Protein AF-A0A4R5EZB3-F1 (afdb_monomer_lite)

pLDDT: mean 75.97, std 14.72, range [35.22, 93.38]

Structure (mmCIF, N/CA/C/O backbone):
data_AF-A0A4R5EZB3-F1
#
_entry.id   AF-A0A4R5EZB3-F1
#
loop_
_atom_site.group_PDB
_atom_site.id
_atom_site.type_symbol
_atom_site.label_atom_id
_atom_site.label_alt_id
_atom_site.label_comp_id
_atom_site.label_asym_id
_atom_site.label_entity_id
_atom_site.label_seq_id
_atom_site.pdbx_PDB_ins_code
_atom_site.Cartn_x
_atom_site.Cartn_y
_atom_site.Cartn_z
_atom_site.occupancy
_atom_site.B_iso_or_equiv
_atom_site.auth_seq_id
_atom_site.auth_comp_id
_atom_site.auth_asym_id
_atom_site.auth_atom_id
_atom_site.pdbx_PDB_model_num
ATOM 1 N N . MET A 1 1 ? 35.117 -1.426 -7.626 1.00 35.22 1 MET A N 1
ATOM 2 C CA . MET A 1 1 ? 34.119 -0.342 -7.739 1.00 35.22 1 MET A CA 1
ATOM 3 C C . MET A 1 1 ? 32.780 -1.012 -7.985 1.00 35.22 1 MET A C 1
ATOM 5 O O . MET A 1 1 ? 32.617 -1.609 -9.038 1.00 35.22 1 MET A O 1
ATOM 9 N N . ILE A 1 2 ? 31.901 -1.056 -6.980 1.00 41.72 2 ILE A N 1
ATOM 10 C CA . ILE A 1 2 ? 30.607 -1.744 -7.095 1.00 41.72 2 ILE A CA 1
ATOM 11 C C . ILE A 1 2 ? 29.687 -0.795 -7.862 1.00 41.72 2 ILE A C 1
ATOM 13 O O . ILE A 1 2 ? 29.179 0.179 -7.307 1.00 41.72 2 ILE A O 1
ATOM 17 N N . LEU A 1 3 ? 29.581 -1.013 -9.171 1.00 42.59 3 LEU A N 1
ATOM 18 C CA . LEU A 1 3 ? 28.597 -0.352 -10.018 1.00 42.59 3 LEU A CA 1
ATOM 19 C C . LEU A 1 3 ? 27.236 -0.916 -9.623 1.00 42.59 3 LEU A C 1
ATOM 21 O O . LEU A 1 3 ? 26.833 -1.942 -10.151 1.00 42.59 3 LEU A O 1
ATOM 25 N N . ILE A 1 4 ? 26.564 -0.269 -8.669 1.00 48.59 4 ILE A N 1
ATOM 26 C CA . ILE A 1 4 ? 25.145 -0.528 -8.431 1.00 48.59 4 ILE A CA 1
ATOM 27 C C . ILE A 1 4 ? 24.444 -0.108 -9.716 1.00 48.59 4 ILE A C 1
ATOM 29 O O . ILE A 1 4 ? 24.361 1.087 -10.027 1.00 48.59 4 ILE A O 1
ATOM 33 N N . THR A 1 5 ? 24.036 -1.095 -10.498 1.00 49.84 5 THR A N 1
ATOM 34 C CA . THR A 1 5 ? 23.406 -0.861 -11.790 1.00 49.84 5 THR A CA 1
ATOM 35 C C . THR A 1 5 ? 22.059 -0.156 -11.577 1.00 49.84 5 THR A C 1
ATOM 37 O O . THR A 1 5 ? 21.423 -0.317 -10.529 1.00 49.84 5 THR A O 1
ATOM 40 N N . PRO A 1 6 ? 21.597 0.673 -12.530 1.00 59.44 6 PRO A N 1
ATOM 41 C CA . PRO A 1 6 ? 20.295 1.335 -12.428 1.00 59.44 6 PRO A CA 1
ATOM 42 C C . PRO A 1 6 ? 19.144 0.346 -12.180 1.00 59.44 6 PRO A C 1
ATOM 44 O O . PRO A 1 6 ? 18.171 0.693 -11.518 1.00 59.44 6 PRO A O 1
ATOM 47 N N . GLU A 1 7 ? 19.282 -0.884 -12.679 1.00 57.84 7 GLU A N 1
ATOM 48 C CA . GLU A 1 7 ? 18.326 -1.984 -12.543 1.00 57.84 7 GLU A CA 1
ATOM 49 C C . GLU A 1 7 ? 18.215 -2.487 -11.097 1.00 57.84 7 GLU A C 1
ATOM 51 O O . GLU A 1 7 ? 17.103 -2.617 -10.583 1.00 57.84 7 GLU A O 1
ATOM 56 N N . GLU A 1 8 ? 19.339 -2.663 -10.395 1.00 58.97 8 GLU A N 1
ATOM 57 C CA . GLU A 1 8 ? 19.362 -3.064 -8.979 1.00 58.97 8 GLU A CA 1
ATOM 58 C C . GLU A 1 8 ? 18.703 -2.004 -8.082 1.00 58.97 8 GLU A C 1
ATOM 60 O O . GLU A 1 8 ? 17.856 -2.328 -7.249 1.00 58.97 8 GLU A O 1
ATOM 65 N N . ARG A 1 9 ? 18.982 -0.713 -8.325 1.00 59.50 9 ARG A N 1
ATOM 66 C CA . ARG A 1 9 ? 18.334 0.395 -7.590 1.00 59.50 9 ARG A CA 1
ATOM 67 C C . ARG A 1 9 ? 16.821 0.433 -7.796 1.00 59.50 9 ARG A C 1
ATOM 69 O O . ARG A 1 9 ? 16.082 0.810 -6.887 1.00 59.50 9 ARG A O 1
ATOM 76 N N . ASN A 1 10 ? 16.360 0.081 -8.995 1.00 64.44 10 ASN A N 1
ATOM 77 C CA . ASN A 1 10 ? 14.940 0.070 -9.332 1.00 64.44 10 ASN A CA 1
ATOM 78 C C . ASN A 1 10 ? 14.222 -1.125 -8.683 1.00 64.44 10 ASN A C 1
ATOM 80 O O . ASN A 1 10 ? 13.089 -0.987 -8.221 1.00 64.44 10 ASN A O 1
ATOM 84 N N . SER A 1 11 ? 14.903 -2.272 -8.593 1.00 67.56 11 SER A N 1
ATOM 85 C CA . SER A 1 11 ? 14.411 -3.475 -7.915 1.00 67.56 11 SER A CA 1
ATOM 86 C C . SER A 1 11 ? 14.246 -3.260 -6.407 1.00 67.56 11 SER A C 1
ATOM 88 O O . SER A 1 11 ? 13.176 -3.534 -5.858 1.00 67.56 11 SER A O 1
ATOM 90 N N . ASP A 1 12 ? 15.251 -2.687 -5.740 1.00 72.75 12 ASP A N 1
ATOM 91 C CA . ASP A 1 12 ? 15.192 -2.406 -4.299 1.00 72.75 12 ASP A CA 1
ATOM 92 C C . ASP A 1 12 ? 14.079 -1.405 -3.962 1.00 72.75 12 ASP A C 1
ATOM 94 O O . ASP A 1 12 ? 13.301 -1.599 -3.024 1.00 72.75 12 ASP A O 1
ATOM 98 N N . ALA A 1 13 ? 13.940 -0.354 -4.774 1.00 73.81 13 ALA A N 1
ATOM 99 C CA . ALA A 1 13 ? 12.863 0.617 -4.624 1.00 73.81 13 ALA A CA 1
ATOM 100 C C . ALA A 1 13 ? 11.475 -0.022 -4.817 1.00 73.81 13 ALA A C 1
ATOM 102 O O . ALA A 1 13 ? 10.539 0.303 -4.084 1.00 73.81 13 ALA A O 1
ATOM 103 N N . ALA A 1 14 ? 11.328 -0.949 -5.770 1.00 77.19 14 ALA A N 1
ATOM 104 C CA . ALA A 1 14 ? 10.081 -1.679 -5.986 1.00 77.19 14 ALA A CA 1
ATOM 105 C C . ALA A 1 14 ? 9.734 -2.595 -4.800 1.00 77.19 14 ALA A C 1
ATOM 107 O O . ALA A 1 14 ? 8.579 -2.620 -4.364 1.00 77.19 14 ALA A O 1
ATOM 108 N N . ALA A 1 15 ? 10.727 -3.285 -4.234 1.00 79.38 15 ALA A N 1
ATOM 109 C CA . ALA A 1 15 ? 10.553 -4.134 -3.059 1.00 79.38 15 ALA A CA 1
ATOM 110 C C . ALA A 1 15 ? 10.119 -3.324 -1.823 1.00 79.38 15 ALA A C 1
ATOM 112 O O . ALA A 1 15 ? 9.158 -3.694 -1.143 1.00 79.38 15 ALA A O 1
ATOM 113 N N . LEU A 1 16 ? 10.760 -2.177 -1.571 1.00 80.25 16 LEU A N 1
ATOM 114 C CA . LEU A 1 16 ? 10.390 -1.266 -0.481 1.00 80.25 16 LEU A CA 1
ATOM 115 C C . LEU A 1 16 ? 8.958 -0.740 -0.636 1.00 80.25 16 LEU A C 1
ATOM 117 O O . LEU A 1 16 ? 8.184 -0.733 0.322 1.00 80.25 16 LEU A O 1
ATOM 121 N N . LEU A 1 17 ? 8.576 -0.351 -1.854 1.00 81.50 17 LEU A N 1
ATOM 122 C CA . LEU A 1 17 ? 7.224 0.106 -2.173 1.00 81.50 17 LEU A CA 1
ATOM 123 C C . LEU A 1 17 ? 6.169 -0.989 -1.953 1.00 81.50 17 LEU A C 1
ATOM 125 O O . LEU A 1 17 ? 5.088 -0.714 -1.429 1.00 81.50 17 LEU A O 1
ATOM 129 N N . GLN A 1 18 ? 6.476 -2.233 -2.318 1.00 83.62 18 GLN A N 1
ATOM 130 C CA . GLN A 1 18 ? 5.584 -3.366 -2.082 1.00 83.62 18 GLN A CA 1
ATOM 131 C C . GLN A 1 18 ? 5.448 -3.686 -0.589 1.00 83.62 18 GLN A C 1
ATOM 133 O O . GLN A 1 18 ? 4.340 -3.958 -0.122 1.00 83.62 18 GLN A O 1
ATOM 138 N N . SER A 1 19 ? 6.549 -3.608 0.163 1.00 85.50 19 SER A N 1
ATOM 139 C CA . SER A 1 19 ? 6.529 -3.750 1.620 1.00 85.50 19 SER A CA 1
ATOM 140 C C . SER A 1 19 ? 5.651 -2.679 2.265 1.00 85.50 19 SER A C 1
ATOM 142 O O . SER A 1 19 ? 4.805 -3.003 3.093 1.00 85.50 19 SER A O 1
ATOM 144 N N . LEU A 1 20 ? 5.786 -1.420 1.836 1.00 84.50 20 LEU A N 1
ATOM 145 C CA . LEU A 1 20 ? 4.968 -0.316 2.337 1.00 84.50 20 LEU A CA 1
ATOM 146 C C . LEU A 1 20 ? 3.476 -0.543 2.065 1.00 84.50 20 LEU A C 1
ATOM 148 O O . LEU A 1 20 ? 2.658 -0.366 2.966 1.00 84.50 20 LEU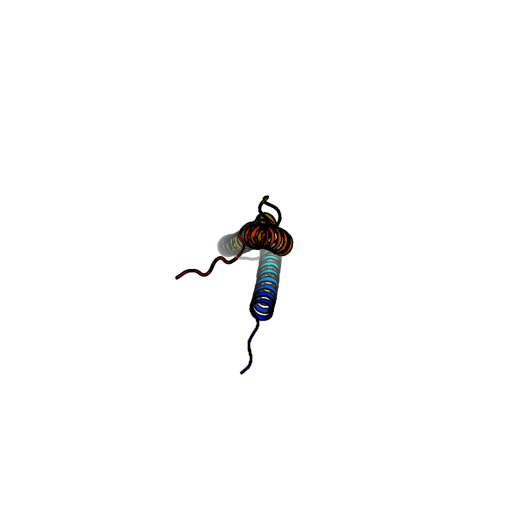 A O 1
ATOM 152 N N . LYS A 1 21 ? 3.114 -0.979 0.849 1.00 88.00 21 LYS A N 1
ATOM 153 C CA . LYS A 1 21 ? 1.724 -1.319 0.511 1.00 88.00 21 LYS A CA 1
ATOM 154 C C . LYS A 1 21 ? 1.159 -2.368 1.471 1.00 88.00 21 LYS A C 1
ATOM 156 O O . LYS A 1 21 ? 0.037 -2.208 1.944 1.00 88.00 21 LYS A O 1
ATOM 161 N N . ARG A 1 22 ? 1.932 -3.417 1.769 1.00 89.50 22 ARG A N 1
ATOM 162 C CA . ARG A 1 22 ? 1.512 -4.472 2.699 1.00 89.50 22 ARG A CA 1
ATOM 163 C C . ARG A 1 22 ? 1.268 -3.909 4.101 1.00 89.50 22 ARG A C 1
ATOM 165 O O . ARG A 1 22 ? 0.201 -4.143 4.655 1.00 89.50 22 ARG A O 1
ATOM 172 N N . SER A 1 23 ? 2.190 -3.102 4.624 1.00 87.19 23 SER A N 1
ATOM 173 C CA . SER A 1 23 ? 2.033 -2.485 5.948 1.00 87.19 23 SER A CA 1
ATOM 174 C C . SER A 1 23 ? 0.804 -1.574 6.037 1.00 87.19 23 SER A C 1
ATOM 176 O O . SER A 1 23 ? 0.107 -1.579 7.047 1.00 87.19 23 SER A O 1
ATOM 178 N N . VAL A 1 24 ? 0.490 -0.813 4.982 1.00 89.75 24 VAL A N 1
ATOM 179 C CA . VAL A 1 24 ? -0.719 0.032 4.946 1.00 89.75 24 VAL A CA 1
ATOM 180 C C . VAL A 1 24 ? -1.996 -0.814 4.958 1.00 89.75 24 VAL A C 1
ATOM 182 O O . VAL A 1 24 ? -2.939 -0.477 5.675 1.00 89.75 24 VAL A O 1
ATOM 185 N N . GLN A 1 25 ? -2.014 -1.928 4.221 1.00 90.44 25 GLN A N 1
ATOM 186 C CA . GLN A 1 25 ? -3.146 -2.859 4.201 1.00 90.44 25 GLN A CA 1
ATOM 187 C C . GLN A 1 25 ? -3.357 -3.538 5.559 1.00 90.44 25 GLN A C 1
ATOM 189 O O . GLN A 1 25 ? -4.491 -3.635 6.023 1.00 90.44 25 GLN A O 1
ATOM 194 N N . GLU A 1 26 ? -2.276 -3.972 6.208 1.00 91.00 26 GLU A N 1
ATOM 195 C CA . GLU A 1 26 ? -2.311 -4.550 7.556 1.00 91.00 26 GLU A CA 1
ATOM 196 C C . GLU A 1 26 ? -2.853 -3.540 8.575 1.00 91.00 26 GLU A C 1
ATOM 198 O O . GLU A 1 26 ? -3.769 -3.856 9.332 1.00 91.00 26 GLU A O 1
ATOM 203 N N . LEU A 1 27 ? -2.369 -2.291 8.547 1.00 88.12 27 LEU A N 1
ATOM 204 C CA . LEU A 1 27 ? -2.872 -1.224 9.419 1.00 88.12 27 LEU A CA 1
ATOM 205 C C . LEU A 1 27 ? -4.367 -0.958 9.212 1.00 88.12 27 LEU A C 1
ATOM 207 O O . LEU A 1 27 ? -5.090 -0.750 10.188 1.00 88.12 27 LEU A O 1
ATOM 211 N N . ARG A 1 28 ? -4.845 -0.994 7.963 1.00 92.81 28 ARG A N 1
ATOM 212 C CA . ARG A 1 28 ? -6.274 -0.851 7.661 1.00 92.81 28 ARG A CA 1
ATOM 213 C C . ARG A 1 28 ? -7.090 -1.993 8.269 1.00 92.81 28 ARG A C 1
ATOM 215 O O . ARG A 1 28 ? -8.104 -1.720 8.900 1.00 92.81 28 ARG A O 1
ATOM 222 N N . GLN A 1 29 ? -6.640 -3.239 8.124 1.00 92.75 29 GLN A N 1
ATOM 223 C CA . GLN A 1 29 ? -7.324 -4.409 8.690 1.00 92.75 29 GLN A CA 1
ATOM 224 C C . GLN A 1 29 ? -7.374 -4.361 10.220 1.00 92.75 29 GLN A C 1
ATOM 226 O O . GLN A 1 29 ? -8.419 -4.631 10.806 1.00 92.75 29 GLN A O 1
ATOM 231 N N . ILE A 1 30 ? -6.276 -3.962 10.868 1.00 89.31 30 ILE A N 1
ATOM 232 C CA . ILE A 1 30 ? -6.230 -3.781 12.325 1.00 89.31 30 ILE A CA 1
ATOM 233 C C . ILE A 1 30 ? -7.223 -2.696 12.756 1.00 89.31 30 ILE A C 1
ATOM 235 O O . ILE A 1 30 ? -7.990 -2.899 13.692 1.00 89.31 30 ILE A O 1
ATOM 239 N N . ALA A 1 31 ? -7.254 -1.556 12.060 1.00 86.56 31 ALA A N 1
ATOM 240 C CA . ALA A 1 31 ? -8.196 -0.481 12.365 1.00 86.56 31 ALA A CA 1
ATOM 241 C C . ALA A 1 31 ? -9.663 -0.901 12.149 1.00 86.56 31 ALA A C 1
ATOM 243 O O . ALA A 1 31 ? -10.537 -0.486 12.907 1.00 86.56 31 ALA A O 1
ATOM 244 N N . GLU A 1 32 ? -9.939 -1.729 11.140 1.00 90.12 32 GLU A N 1
ATOM 245 C CA . GLU A 1 32 ? -11.265 -2.303 10.888 1.00 90.12 32 GLU A CA 1
ATOM 246 C C . GLU A 1 32 ? -11.685 -3.279 11.992 1.00 90.12 32 GLU A C 1
ATOM 248 O O . GLU A 1 32 ? -12.815 -3.187 12.470 1.00 90.12 32 GLU A O 1
ATOM 253 N N . ALA A 1 33 ? -10.780 -4.151 12.440 1.00 89.38 33 ALA A N 1
ATOM 254 C CA . ALA A 1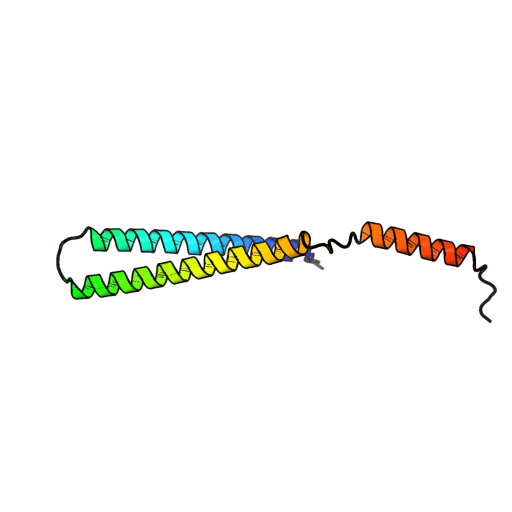 33 ? -11.031 -5.072 13.547 1.00 89.38 33 ALA A CA 1
ATOM 255 C C . ALA A 1 33 ? -11.314 -4.318 14.855 1.00 89.38 33 ALA A C 1
ATOM 257 O O . ALA A 1 33 ? -12.341 -4.550 15.484 1.00 89.38 33 ALA A O 1
ATOM 258 N N . LEU A 1 34 ? -10.479 -3.330 15.201 1.00 86.94 34 LEU A N 1
ATOM 259 C CA . LEU A 1 34 ? -10.688 -2.484 16.382 1.00 86.94 34 LEU A CA 1
ATOM 260 C C . LEU A 1 34 ? -12.021 -1.733 16.320 1.00 86.94 34 LEU A C 1
ATOM 262 O O . LEU A 1 34 ? -12.725 -1.617 17.319 1.00 86.94 34 LEU A O 1
ATOM 266 N N . LYS A 1 35 ? -12.400 -1.232 15.138 1.00 86.19 35 LYS A N 1
ATOM 267 C CA . LYS A 1 35 ? -13.701 -0.587 14.948 1.00 86.19 35 LYS A CA 1
ATOM 268 C C . LYS A 1 35 ? -14.852 -1.564 15.229 1.00 86.19 35 LYS A C 1
ATOM 270 O O . LYS A 1 35 ? -15.798 -1.184 15.911 1.00 86.19 35 LYS A O 1
ATOM 275 N N . GLN A 1 36 ? -14.769 -2.797 14.727 1.00 86.50 36 GLN A N 1
ATOM 276 C CA . GLN A 1 36 ? -15.781 -3.833 14.969 1.00 86.50 36 GLN A CA 1
ATOM 277 C C . GLN A 1 36 ? -15.858 -4.222 16.450 1.00 86.50 36 GLN A C 1
ATOM 279 O O . GLN A 1 36 ? -16.954 -4.340 16.993 1.00 86.50 36 GLN A O 1
ATOM 284 N N . GLU A 1 37 ? -14.715 -4.363 17.124 1.00 86.38 37 GLU A N 1
ATOM 285 C CA . GLU A 1 37 ? -14.654 -4.624 18.566 1.00 86.38 37 GLU A CA 1
ATOM 286 C C . GLU A 1 37 ? -15.395 -3.530 19.351 1.00 86.38 37 GLU A C 1
ATOM 288 O O . GLU A 1 37 ? -16.312 -3.842 20.108 1.00 86.38 37 GLU A O 1
ATOM 293 N N . ILE A 1 38 ? -15.116 -2.250 19.071 1.00 83.06 38 ILE A N 1
ATOM 294 C CA . ILE A 1 38 ? -15.790 -1.102 19.711 1.00 83.06 38 ILE A CA 1
ATOM 295 C C . ILE A 1 38 ? -17.308 -1.098 19.450 1.00 83.06 38 IL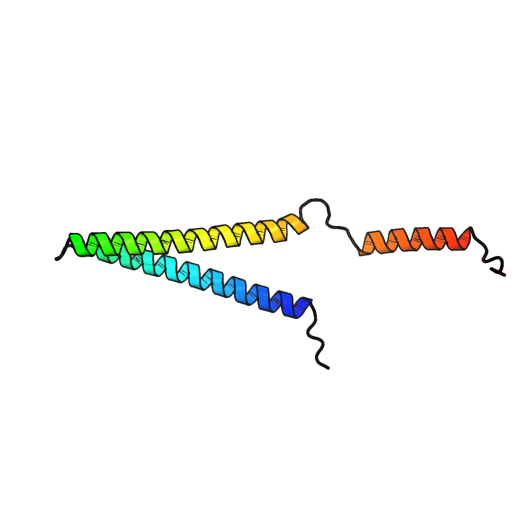E A C 1
ATOM 297 O O . ILE A 1 38 ? -18.087 -0.720 20.327 1.00 83.06 38 ILE A O 1
ATOM 301 N N . GLU A 1 39 ? -17.741 -1.489 18.248 1.00 81.56 39 GLU A N 1
ATOM 302 C CA . GLU A 1 39 ? -19.163 -1.575 17.886 1.00 81.56 39 GLU A CA 1
ATOM 303 C C . GLU A 1 39 ? -19.879 -2.740 18.597 1.00 81.56 39 GLU A C 1
ATOM 305 O O . GLU A 1 39 ? -21.053 -2.613 18.949 1.00 81.56 39 GLU A O 1
ATOM 310 N N . THR A 1 40 ? -19.187 -3.861 18.827 1.00 83.56 40 THR A N 1
ATOM 311 C CA . THR A 1 40 ? -19.748 -5.064 19.475 1.00 83.56 40 THR A CA 1
ATOM 312 C C . THR A 1 40 ? -19.716 -5.022 21.003 1.00 83.56 40 THR A C 1
ATOM 314 O O . THR A 1 40 ? -20.601 -5.589 21.651 1.00 83.56 40 THR A O 1
ATOM 317 N N . GLU A 1 41 ? -18.742 -4.336 21.604 1.00 76.19 41 GLU A N 1
ATOM 318 C CA . GLU A 1 41 ? -18.595 -4.237 23.054 1.00 76.19 41 GLU A CA 1
ATOM 319 C C . GLU A 1 41 ? -19.598 -3.208 23.624 1.00 76.19 41 GLU A C 1
ATOM 321 O O . GLU A 1 41 ? -19.375 -1.998 23.726 1.00 76.19 41 GLU A O 1
ATOM 326 N N . GLY A 1 42 ? -20.792 -3.703 23.959 1.00 60.75 42 GLY A N 1
ATOM 327 C CA . GLY A 1 42 ? -21.941 -2.940 24.460 1.00 60.75 42 GLY A CA 1
ATOM 328 C C . GLY A 1 42 ? -21.829 -2.409 25.899 1.00 60.75 42 GLY A C 1
ATOM 329 O O . GLY A 1 42 ? -22.852 -2.316 26.574 1.00 60.75 42 GLY A O 1
ATOM 330 N N . GLY A 1 43 ? -20.635 -2.066 26.396 1.00 56.00 43 GLY A N 1
ATOM 331 C CA . GLY A 1 43 ? -20.409 -1.707 27.802 1.00 56.00 43 GLY A CA 1
ATOM 332 C C . GLY A 1 43 ? -19.575 -0.438 28.010 1.00 56.00 43 GLY A C 1
ATOM 333 O O . GLY A 1 43 ? -18.397 -0.419 27.695 1.00 56.00 43 GLY A O 1
ATOM 334 N N . ALA A 1 44 ? -20.199 0.577 28.622 1.00 54.69 44 ALA A N 1
ATOM 335 C CA . ALA A 1 44 ? -19.638 1.826 29.169 1.00 54.69 44 ALA A CA 1
ATOM 336 C C . ALA A 1 44 ? -18.990 2.847 28.193 1.00 54.69 44 ALA A C 1
ATOM 338 O O . ALA A 1 44 ? -18.001 2.595 27.521 1.00 54.69 44 ALA A O 1
ATOM 339 N N . GLY A 1 45 ? -19.518 4.083 28.202 1.00 64.69 45 GLY A N 1
ATOM 340 C CA . GLY A 1 45 ? -18.851 5.269 27.637 1.00 64.69 45 GLY A CA 1
ATOM 341 C C . GLY A 1 45 ? -19.142 5.571 26.162 1.00 64.69 45 GLY A C 1
ATOM 342 O O . GLY A 1 45 ? -18.227 5.663 25.351 1.00 64.69 45 GLY A O 1
ATOM 343 N N . GLU A 1 46 ? -20.409 5.784 25.797 1.00 70.00 46 GLU A N 1
ATOM 344 C CA . GLU A 1 46 ? -20.855 6.118 24.427 1.00 70.00 46 GLU A CA 1
ATOM 345 C C . GLU A 1 46 ? -20.078 7.278 23.770 1.00 70.00 46 GLU A C 1
ATOM 347 O O . GLU A 1 46 ? -19.677 7.179 22.612 1.00 70.00 46 GLU A O 1
ATOM 352 N N . ALA A 1 47 ? -19.752 8.331 24.527 1.00 71.75 47 ALA A N 1
ATOM 353 C CA . ALA A 1 47 ? -18.979 9.467 24.020 1.00 71.75 47 ALA A CA 1
ATOM 354 C C . ALA A 1 47 ? -17.494 9.150 23.741 1.00 71.75 47 ALA A C 1
ATOM 356 O O . ALA A 1 47 ? -16.889 9.776 22.871 1.00 71.75 47 ALA A O 1
ATOM 357 N N . VAL A 1 48 ? -16.892 8.209 24.478 1.00 72.44 48 VAL A N 1
ATOM 358 C CA . VAL A 1 48 ? -15.503 7.768 24.250 1.00 72.44 48 VAL A CA 1
ATOM 359 C C . VAL A 1 48 ? -15.460 6.862 23.021 1.00 72.44 48 VAL A C 1
ATOM 361 O O . VAL A 1 48 ? -14.698 7.133 22.097 1.00 72.44 48 VAL A O 1
ATOM 364 N N . ARG A 1 49 ? -16.390 5.902 22.933 1.00 72.81 49 ARG A N 1
ATOM 365 C CA . ARG A 1 49 ? -16.542 5.015 21.770 1.00 72.81 49 ARG A CA 1
ATOM 366 C C . ARG A 1 49 ? -16.775 5.786 20.476 1.00 72.81 49 ARG A C 1
ATOM 368 O O . ARG A 1 49 ? -16.124 5.491 19.484 1.00 72.81 49 ARG A O 1
ATOM 375 N N . SER A 1 50 ? -17.625 6.817 20.492 1.00 77.56 50 SER A N 1
ATOM 376 C CA . SER A 1 50 ? -17.857 7.671 19.317 1.00 77.56 50 SER A CA 1
ATOM 377 C C . SER A 1 50 ? -16.566 8.321 18.808 1.00 77.56 50 SER A C 1
ATOM 379 O O . SER A 1 50 ? -16.326 8.350 17.603 1.00 77.56 50 SER A O 1
ATOM 381 N N . LYS A 1 51 ? -15.708 8.815 19.711 1.00 82.94 51 LYS A N 1
ATOM 382 C CA . LYS A 1 51 ? -14.425 9.434 19.340 1.00 82.94 51 LYS A CA 1
ATOM 383 C C . LYS A 1 51 ? -13.430 8.411 18.799 1.00 82.94 51 LYS A C 1
ATOM 385 O O . LYS A 1 51 ? -12.703 8.712 17.853 1.00 82.94 51 LYS A O 1
ATOM 390 N N . ASP A 1 52 ? -13.391 7.216 19.376 1.00 80.81 52 ASP A N 1
ATOM 391 C CA . ASP A 1 52 ? -12.486 6.158 18.925 1.00 80.81 52 ASP A CA 1
ATOM 392 C C . ASP A 1 52 ? -12.929 5.566 17.577 1.00 80.81 52 ASP A C 1
ATOM 394 O O . ASP A 1 52 ? -12.094 5.350 16.699 1.00 80.81 52 ASP A O 1
ATOM 398 N N . LEU A 1 53 ? -14.240 5.450 17.341 1.00 82.56 53 LEU A N 1
ATOM 399 C CA . LEU A 1 53 ? -14.829 5.124 16.037 1.00 82.56 53 LEU A CA 1
ATOM 400 C C . LEU A 1 53 ? -14.489 6.161 14.961 1.00 82.56 53 LEU A C 1
ATOM 402 O O . LEU A 1 53 ? -14.101 5.801 13.846 1.00 82.56 53 LEU A O 1
ATOM 406 N N . GLU A 1 54 ? -14.601 7.452 15.281 1.00 85.00 54 GLU A N 1
ATOM 407 C CA . GLU A 1 54 ? -14.224 8.532 14.364 1.00 85.00 54 GLU A CA 1
ATOM 408 C C . GLU A 1 54 ? -12.735 8.477 13.999 1.00 85.00 54 GLU A C 1
ATOM 410 O O . GLU A 1 54 ? -12.384 8.589 12.817 1.00 85.00 54 GLU A O 1
ATOM 415 N N . ARG A 1 55 ? -11.865 8.250 14.993 1.00 85.75 55 ARG A N 1
ATOM 416 C CA . ARG A 1 55 ? -10.417 8.089 14.798 1.00 85.75 55 ARG A CA 1
ATOM 417 C C . ARG A 1 55 ? -10.096 6.875 13.935 1.00 85.75 55 ARG A C 1
ATOM 419 O O . ARG A 1 55 ? -9.358 7.016 12.961 1.00 85.75 55 ARG A O 1
ATOM 426 N N . ALA A 1 56 ? -10.683 5.715 14.232 1.00 81.00 56 ALA A N 1
ATOM 427 C CA . ALA A 1 56 ? -10.509 4.505 13.432 1.00 81.00 56 ALA A CA 1
ATOM 428 C C . ALA A 1 56 ? -10.946 4.742 11.978 1.00 81.00 56 ALA A C 1
ATOM 430 O O . ALA A 1 56 ? -10.203 4.449 11.040 1.00 81.00 56 ALA A O 1
ATOM 431 N N . GLY A 1 57 ? -12.097 5.391 11.775 1.00 84.25 57 GLY A N 1
ATOM 432 C CA . GLY A 1 57 ? -12.563 5.790 10.449 1.00 84.25 57 GLY A CA 1
ATOM 433 C C . GLY A 1 57 ? -11.600 6.738 9.722 1.00 84.25 57 GLY A C 1
ATOM 434 O O . GLY A 1 57 ? -11.422 6.622 8.510 1.00 84.25 57 GLY A O 1
ATOM 435 N N . GLN A 1 58 ? -10.956 7.668 10.430 1.00 90.69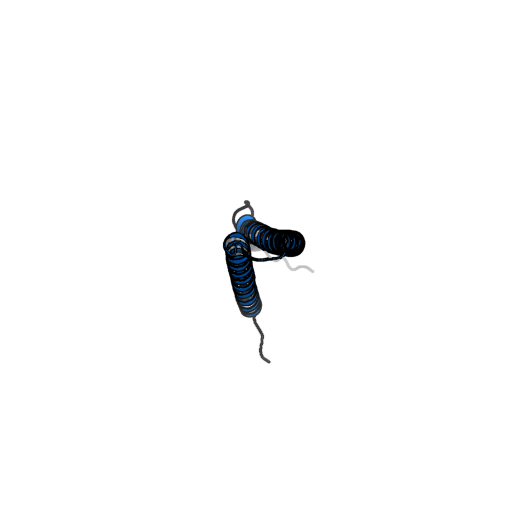 58 GLN A N 1
ATOM 436 C CA . GLN A 1 58 ? -9.968 8.575 9.841 1.00 90.69 58 GLN A CA 1
ATOM 437 C C . GLN A 1 58 ? -8.692 7.844 9.408 1.00 90.69 58 GLN A C 1
ATOM 439 O O . GLN A 1 58 ? -8.168 8.137 8.328 1.00 90.69 58 GLN A O 1
ATOM 444 N N . VAL A 1 59 ? -8.221 6.881 10.203 1.00 88.31 59 VAL A N 1
ATOM 445 C CA . VAL A 1 59 ? -7.064 6.042 9.857 1.00 88.31 59 VAL A CA 1
ATOM 446 C C . VAL A 1 59 ? -7.377 5.192 8.629 1.00 88.31 59 VAL A C 1
ATOM 448 O O . VAL A 1 59 ? -6.631 5.258 7.656 1.00 88.31 59 VAL A O 1
ATOM 451 N N . ILE A 1 60 ? -8.523 4.501 8.608 1.00 88.88 60 ILE A N 1
ATOM 452 C CA . ILE A 1 60 ? -8.962 3.684 7.464 1.00 88.88 60 ILE A CA 1
ATOM 453 C C . ILE A 1 60 ? -9.000 4.519 6.178 1.00 88.88 60 ILE A C 1
ATOM 455 O O . ILE A 1 60 ? -8.407 4.128 5.173 1.00 88.88 60 ILE A O 1
ATOM 459 N N . ARG A 1 61 ? -9.622 5.707 6.214 1.00 90.94 61 ARG A N 1
ATOM 460 C CA . ARG A 1 61 ? -9.667 6.614 5.052 1.00 90.94 61 ARG A CA 1
ATOM 461 C C . ARG A 1 61 ? -8.278 7.063 4.605 1.00 90.94 61 ARG A C 1
ATOM 463 O O . ARG A 1 61 ? -8.041 7.235 3.414 1.00 90.94 61 ARG A O 1
ATOM 470 N N . SER A 1 62 ? -7.363 7.285 5.545 1.00 90.31 62 SER A N 1
ATOM 471 C CA . SER A 1 62 ? -5.983 7.669 5.229 1.00 90.31 62 SER A CA 1
ATOM 472 C C . SER A 1 62 ? -5.233 6.524 4.546 1.00 90.31 62 SER A C 1
ATOM 474 O O . SER A 1 62 ? -4.582 6.754 3.530 1.00 90.31 62 SER A O 1
ATOM 476 N N . CYS A 1 63 ? -5.393 5.290 5.034 1.00 87.00 63 CYS A N 1
ATOM 477 C CA . CYS A 1 63 ? -4.841 4.092 4.403 1.00 87.00 63 CYS A CA 1
ATOM 478 C C . CYS A 1 63 ? -5.386 3.898 2.981 1.00 87.00 63 CYS A C 1
ATOM 480 O O . CYS A 1 63 ? -4.603 3.740 2.049 1.00 87.00 63 CYS A O 1
ATOM 482 N N . GLN A 1 64 ? -6.705 4.004 2.794 1.00 87.50 64 GLN A N 1
ATOM 483 C CA . GLN A 1 64 ? -7.353 3.884 1.481 1.00 87.50 64 GLN A CA 1
ATOM 484 C C . GLN A 1 64 ? -6.818 4.909 0.473 1.00 87.50 64 GLN A C 1
ATOM 486 O O . GLN A 1 64 ? -6.495 4.550 -0.654 1.00 87.50 64 GLN A O 1
ATOM 491 N N . LYS A 1 65 ? -6.625 6.169 0.888 1.00 91.31 65 LYS A N 1
ATOM 492 C CA . LYS A 1 65 ? -6.018 7.197 0.025 1.00 91.31 65 LYS A CA 1
ATOM 493 C C . LYS A 1 65 ? -4.598 6.837 -0.407 1.00 91.31 65 LYS A C 1
ATOM 495 O O . LYS A 1 65 ? -4.231 7.056 -1.557 1.00 91.31 65 LYS A O 1
ATOM 500 N N . VAL A 1 66 ? -3.784 6.304 0.505 1.00 90.38 66 VAL A N 1
ATOM 501 C CA . VAL A 1 66 ? -2.418 5.870 0.175 1.00 90.38 66 VAL A CA 1
ATOM 502 C C . VAL A 1 66 ? -2.447 4.692 -0.801 1.00 90.38 66 VAL A C 1
ATOM 504 O O . VAL A 1 66 ? -1.672 4.678 -1.757 1.00 90.38 66 VAL A O 1
ATOM 507 N N . GLU A 1 67 ? -3.357 3.736 -0.607 1.00 88.38 67 GLU A N 1
ATOM 508 C CA . GLU A 1 67 ? -3.564 2.608 -1.521 1.00 88.38 67 GLU A CA 1
ATOM 509 C C . GLU A 1 67 ? -4.003 3.076 -2.922 1.00 88.38 67 GLU A C 1
ATOM 511 O O . GLU A 1 67 ? -3.437 2.626 -3.920 1.00 88.38 67 GLU A O 1
ATOM 516 N N . GLU A 1 68 ? -4.947 4.017 -3.013 1.00 87.94 68 GLU A N 1
ATOM 517 C CA . GLU A 1 68 ? -5.393 4.622 -4.275 1.00 87.94 68 GLU A CA 1
ATOM 518 C C . GLU A 1 68 ? -4.253 5.349 -4.995 1.00 87.94 68 GLU A C 1
ATOM 520 O O . GLU A 1 68 ? -4.006 5.085 -6.173 1.00 87.94 68 GLU A O 1
ATOM 525 N N . CYS A 1 69 ? -3.510 6.211 -4.291 1.00 86.25 69 CYS A N 1
ATOM 526 C CA . CYS A 1 69 ? -2.335 6.889 -4.843 1.00 86.25 69 CYS A CA 1
ATOM 527 C C . CYS A 1 69 ? -1.290 5.887 -5.346 1.00 86.25 69 CYS A C 1
ATOM 529 O O . CYS A 1 69 ? -0.700 6.083 -6.407 1.00 86.25 69 CYS A O 1
ATOM 531 N N . PHE A 1 70 ? -1.072 4.790 -4.616 1.00 86.94 70 PHE A N 1
ATOM 532 C CA . PHE A 1 70 ? -0.150 3.743 -5.040 1.00 86.94 70 PHE A CA 1
ATOM 533 C C . PHE A 1 70 ? -0.600 3.090 -6.349 1.00 86.94 70 PHE A C 1
ATOM 535 O O . PHE A 1 70 ? 0.206 2.901 -7.258 1.00 86.94 70 PHE A O 1
ATOM 542 N N . VAL A 1 71 ? -1.884 2.747 -6.457 1.00 83.56 71 VAL A N 1
ATOM 543 C CA . VAL A 1 71 ? -2.462 2.151 -7.667 1.00 83.56 71 VAL A CA 1
ATOM 544 C C . VAL A 1 71 ? -2.378 3.125 -8.842 1.00 83.56 71 VAL A C 1
ATOM 546 O O . VAL A 1 71 ? -1.940 2.728 -9.919 1.00 83.56 71 VAL A O 1
ATOM 549 N N . GLN A 1 72 ? -2.694 4.405 -8.633 1.00 83.44 72 GLN A N 1
ATOM 550 C CA . GLN A 1 72 ? -2.542 5.448 -9.651 1.00 83.44 72 GLN A CA 1
ATOM 551 C C . GLN A 1 72 ? -1.092 5.591 -10.121 1.00 83.44 72 GLN A C 1
ATOM 553 O O . GLN A 1 72 ? -0.848 5.625 -11.323 1.00 83.44 72 GLN A O 1
ATOM 558 N N . GLU A 1 73 ? -0.118 5.608 -9.211 1.00 81.44 73 GLU A N 1
ATOM 559 C CA . GLU A 1 73 ? 1.299 5.690 -9.574 1.00 81.44 73 GLU A CA 1
ATOM 560 C C . GLU A 1 73 ? 1.783 4.441 -10.318 1.00 81.44 73 GLU A C 1
ATOM 562 O O . GLU A 1 73 ? 2.562 4.550 -11.265 1.00 81.44 73 GLU A O 1
ATOM 567 N N . GLN A 1 74 ? 1.300 3.252 -9.950 1.00 81.00 74 GLN A N 1
ATOM 568 C CA . GLN A 1 74 ? 1.587 2.029 -10.701 1.00 81.00 74 GLN A CA 1
ATOM 569 C C . GLN A 1 74 ? 0.963 2.066 -12.097 1.00 81.00 74 GLN A C 1
ATOM 571 O O . GLN A 1 74 ? 1.636 1.738 -13.074 1.00 81.00 74 GLN A O 1
ATOM 576 N N . HIS A 1 75 ? -0.283 2.525 -12.226 1.00 76.06 75 HIS A N 1
ATOM 577 C CA . HIS A 1 75 ? -0.920 2.748 -13.524 1.00 76.06 75 HIS A CA 1
ATOM 578 C C . HIS A 1 75 ? -0.224 3.834 -14.337 1.00 76.06 75 HIS A C 1
ATOM 580 O O . HIS A 1 75 ? -0.125 3.703 -15.547 1.00 76.06 75 HIS A O 1
ATOM 586 N N . ARG A 1 76 ? 0.323 4.874 -13.706 1.00 74.44 76 ARG A N 1
ATOM 587 C CA . ARG A 1 76 ? 1.119 5.895 -14.389 1.00 74.44 76 ARG A CA 1
ATOM 588 C C . ARG A 1 76 ? 2.426 5.304 -14.905 1.00 74.44 76 ARG A C 1
ATOM 590 O O . ARG A 1 76 ? 2.767 5.522 -16.057 1.00 74.44 76 ARG A O 1
ATOM 597 N N . LYS A 1 77 ? 3.140 4.513 -14.100 1.00 71.19 77 LYS A N 1
ATOM 598 C CA . LYS A 1 77 ? 4.390 3.851 -14.517 1.00 71.19 77 LYS A CA 1
ATOM 599 C C . LYS A 1 77 ? 4.165 2.816 -15.623 1.00 71.19 77 LYS A C 1
ATOM 601 O O . LYS A 1 77 ? 4.899 2.804 -16.605 1.00 71.19 77 LYS A O 1
ATOM 606 N N . THR A 1 78 ? 3.138 1.981 -15.493 1.00 66.06 78 THR A N 1
ATOM 607 C CA . THR A 1 78 ? 2.775 0.968 -16.504 1.00 66.06 78 THR A CA 1
ATOM 608 C C . THR A 1 78 ? 2.113 1.589 -17.736 1.00 66.06 78 THR A C 1
ATOM 610 O O . THR A 1 78 ? 2.362 1.159 -18.855 1.00 66.06 78 THR A O 1
ATOM 613 N N . GLY A 1 79 ? 1.336 2.654 -17.555 1.00 53.72 79 GLY A N 1
ATOM 614 C CA . GLY A 1 79 ? 0.709 3.451 -18.606 1.00 53.72 79 GLY A CA 1
ATOM 615 C C . GLY A 1 79 ? 1.696 4.323 -19.378 1.00 53.72 79 GLY A C 1
ATOM 616 O O . GLY A 1 79 ? 1.491 4.532 -20.562 1.00 53.72 79 GLY A O 1
ATOM 617 N N . ILE A 1 80 ? 2.811 4.759 -18.783 1.00 54.16 80 ILE A N 1
ATOM 618 C CA . ILE A 1 80 ? 3.950 5.320 -19.534 1.00 54.16 80 ILE A CA 1
ATOM 619 C C . ILE A 1 80 ? 4.560 4.248 -20.451 1.00 54.16 80 ILE A C 1
ATOM 621 O O . ILE A 1 80 ? 4.956 4.563 -21.568 1.00 54.16 80 ILE A O 1
ATOM 625 N N . ALA A 1 81 ? 4.581 2.980 -20.029 1.00 51.56 81 ALA A N 1
ATOM 626 C CA . ALA A 1 81 ? 5.031 1.879 -20.882 1.00 51.56 81 ALA A CA 1
ATOM 627 C C . ALA A 1 81 ? 3.994 1.467 -21.954 1.00 51.56 81 ALA A C 1
ATOM 629 O O . ALA A 1 81 ? 4.380 0.960 -23.002 1.00 51.56 81 ALA A O 1
ATOM 630 N N . GLN A 1 82 ? 2.692 1.693 -21.727 1.00 48.56 82 GLN A N 1
ATOM 631 C CA . GLN A 1 82 ? 1.607 1.331 -22.661 1.00 48.56 82 GLN A CA 1
ATOM 632 C C . GLN A 1 82 ? 1.092 2.501 -23.524 1.00 48.56 82 GLN A C 1
ATOM 634 O O . GLN A 1 82 ? 0.435 2.286 -24.541 1.00 48.56 82 GLN A O 1
ATOM 639 N N . GLY A 1 83 ? 1.389 3.744 -23.149 1.00 47.31 83 GLY A N 1
ATOM 640 C CA . GLY A 1 83 ? 0.935 4.972 -23.794 1.00 47.31 83 GLY A CA 1
ATOM 641 C C . GLY A 1 83 ? 1.797 5.366 -24.986 1.00 47.31 83 GLY A C 1
ATOM 642 O O . GLY A 1 83 ? 2.482 6.381 -24.938 1.00 47.31 83 GLY A O 1
ATOM 643 N N . GLY A 1 84 ? 1.766 4.561 -26.050 1.00 47.47 84 GLY A N 1
ATOM 644 C CA . GLY A 1 84 ? 2.086 4.965 -27.430 1.00 47.47 84 GLY A CA 1
ATOM 645 C C . GLY A 1 84 ? 3.526 5.385 -27.763 1.00 47.47 84 GLY A C 1
ATOM 646 O O . GLY A 1 84 ? 3.841 5.519 -28.940 1.00 47.47 84 GLY A O 1
ATOM 647 N N . TYR A 1 85 ? 4.404 5.549 -26.775 1.00 49.34 85 TYR A N 1
ATOM 648 C CA . TYR A 1 85 ? 5.831 5.824 -26.954 1.00 49.34 85 TYR A CA 1
ATOM 649 C C . TYR A 1 85 ? 6.680 4.825 -26.170 1.00 49.34 85 TYR A C 1
ATOM 651 O O . TYR A 1 85 ? 7.663 5.197 -25.527 1.00 49.34 85 TYR A O 1
ATOM 659 N N . ALA A 1 86 ? 6.346 3.536 -26.255 1.00 55.81 86 ALA A N 1
ATOM 660 C CA . ALA A 1 86 ? 7.383 2.518 -26.147 1.00 55.81 86 ALA A CA 1
ATOM 661 C C . ALA A 1 86 ? 8.309 2.720 -27.357 1.00 55.81 86 ALA A C 1
ATOM 663 O O . ALA A 1 86 ? 8.140 2.102 -28.405 1.00 55.81 86 ALA A O 1
ATOM 664 N N . LEU A 1 87 ? 9.202 3.707 -27.257 1.00 60.91 87 LEU A N 1
ATOM 665 C CA . LEU A 1 87 ? 10.235 3.951 -28.241 1.00 60.91 87 LEU A CA 1
ATOM 666 C C . LEU A 1 87 ? 11.136 2.725 -28.157 1.00 60.91 87 LEU A C 1
ATOM 668 O O . LEU A 1 87 ? 11.912 2.594 -27.213 1.00 60.91 87 LEU A O 1
ATOM 672 N N . ASP A 1 88 ? 10.958 1.794 -29.088 1.00 71.44 88 ASP A N 1
ATOM 673 C CA . ASP A 1 88 ? 11.861 0.667 -29.252 1.00 71.44 88 ASP A CA 1
ATOM 674 C C . ASP A 1 88 ? 13.225 1.250 -29.630 1.00 71.44 88 ASP A C 1
ATOM 676 O O . ASP A 1 88 ? 13.483 1.621 -30.777 1.00 71.44 88 ASP A O 1
ATOM 680 N N . LEU A 1 89 ? 14.064 1.439 -28.611 1.00 76.94 89 LEU A N 1
ATOM 681 C CA . LEU A 1 89 ? 15.368 2.068 -28.751 1.00 76.94 89 LEU A CA 1
ATOM 682 C C . LEU A 1 89 ? 16.286 1.221 -29.628 1.00 76.94 89 LEU A C 1
ATOM 684 O O . LEU A 1 89 ? 17.148 1.785 -30.298 1.00 76.94 89 LEU A O 1
ATOM 688 N N . ASP A 1 90 ? 16.081 -0.095 -29.668 1.00 76.56 90 ASP A N 1
ATOM 689 C CA . ASP A 1 90 ? 16.860 -0.999 -30.502 1.00 76.56 90 ASP A CA 1
ATOM 690 C C . ASP A 1 90 ? 16.435 -0.887 -31.966 1.00 76.56 90 ASP A C 1
ATOM 692 O O . ASP A 1 90 ? 17.292 -0.715 -32.837 1.00 76.56 90 ASP A O 1
ATOM 696 N N . ALA A 1 91 ? 15.129 -0.867 -32.248 1.00 78.44 91 ALA A N 1
ATOM 697 C CA . ALA A 1 91 ? 14.618 -0.612 -33.593 1.00 78.44 91 ALA A CA 1
ATOM 698 C C . ALA A 1 91 ? 14.996 0.792 -34.089 1.00 78.44 91 ALA A C 1
ATOM 700 O O . ALA A 1 91 ? 15.487 0.939 -35.210 1.00 78.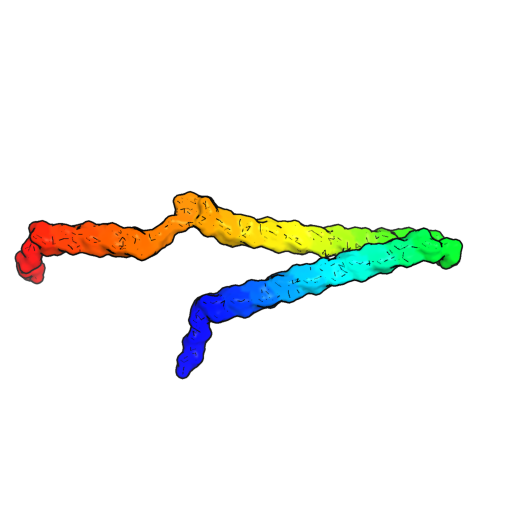44 91 ALA A O 1
ATOM 701 N N . ALA A 1 92 ? 14.856 1.819 -33.247 1.00 84.12 92 ALA A N 1
ATOM 702 C CA . ALA A 1 92 ? 15.255 3.185 -33.575 1.00 84.12 92 ALA A CA 1
ATOM 703 C C . ALA A 1 92 ? 16.768 3.282 -33.828 1.00 84.12 92 ALA A C 1
ATOM 705 O O . ALA A 1 92 ? 17.205 3.921 -34.787 1.00 84.12 92 ALA A O 1
ATOM 706 N N . ARG A 1 93 ? 17.589 2.610 -33.012 1.00 88.00 93 ARG A N 1
ATOM 707 C CA . ARG A 1 93 ? 19.043 2.546 -33.202 1.00 88.00 93 ARG A CA 1
ATOM 708 C C . ARG A 1 93 ? 19.411 1.838 -34.500 1.00 88.00 93 ARG A C 1
ATOM 710 O O . ARG A 1 93 ? 20.296 2.322 -35.209 1.00 88.00 93 ARG A O 1
ATOM 717 N N . ALA A 1 94 ? 18.753 0.727 -34.818 1.00 90.81 94 ALA A N 1
ATOM 718 C CA . ALA A 1 94 ? 18.959 0.006 -36.068 1.00 90.81 94 ALA A CA 1
ATOM 719 C C . ALA A 1 94 ? 18.585 0.880 -37.275 1.00 90.81 94 ALA A C 1
ATOM 721 O O . ALA A 1 94 ? 19.374 1.012 -38.212 1.00 90.81 94 ALA A O 1
ATOM 722 N N . GLU A 1 95 ? 17.434 1.551 -37.225 1.00 91.56 95 GLU A N 1
ATOM 723 C CA . GLU A 1 95 ? 16.967 2.441 -38.286 1.00 91.56 95 GLU A CA 1
ATOM 724 C C . GLU A 1 95 ? 17.916 3.628 -38.505 1.00 91.56 95 GLU A C 1
ATOM 726 O O . GLU A 1 95 ? 18.324 3.905 -39.639 1.00 91.56 95 GLU A O 1
ATOM 731 N N . VAL A 1 96 ? 18.321 4.305 -37.427 1.00 92.38 96 VAL A N 1
ATOM 732 C CA . VAL A 1 96 ? 19.296 5.404 -37.478 1.00 92.38 96 VAL A CA 1
ATOM 733 C C . VAL A 1 96 ? 20.640 4.908 -38.011 1.00 92.38 96 VAL A C 1
ATOM 735 O O . VAL A 1 96 ? 21.214 5.541 -38.898 1.00 92.38 96 VAL A O 1
ATOM 738 N N . GLY A 1 97 ? 21.125 3.756 -37.539 1.00 93.38 97 GLY A N 1
ATOM 739 C CA . GLY A 1 97 ? 22.368 3.141 -38.005 1.00 93.38 97 GLY A CA 1
ATOM 740 C C . GLY A 1 97 ? 22.351 2.835 -39.505 1.00 93.38 97 GLY A C 1
ATOM 741 O O . GLY A 1 97 ? 23.284 3.206 -40.218 1.00 93.38 97 GLY A O 1
ATOM 742 N N . CYS A 1 98 ? 21.266 2.244 -40.012 1.00 90.88 98 CYS A N 1
ATOM 743 C CA . CYS A 1 98 ? 21.082 1.992 -41.441 1.00 90.88 98 CYS A CA 1
ATOM 744 C C . CYS A 1 98 ? 21.048 3.289 -42.260 1.00 90.88 98 CYS A C 1
ATOM 746 O O . CYS A 1 98 ? 21.700 3.374 -43.303 1.00 90.88 98 CYS A O 1
ATOM 748 N N . ARG A 1 99 ? 20.323 4.318 -41.802 1.00 91.81 99 ARG A N 1
ATOM 749 C CA . ARG A 1 99 ? 20.260 5.621 -42.488 1.00 91.81 99 ARG A CA 1
ATOM 750 C C . ARG A 1 99 ? 21.633 6.300 -42.541 1.00 91.81 99 ARG A C 1
ATOM 752 O O . ARG A 1 99 ? 22.029 6.774 -43.603 1.00 91.81 99 ARG A O 1
ATOM 759 N N . LEU A 1 100 ? 22.387 6.283 -41.441 1.00 91.38 100 LEU A N 1
ATOM 760 C CA . LEU A 1 100 ? 23.757 6.807 -41.391 1.00 91.38 100 LEU A CA 1
ATOM 761 C C . LEU A 1 100 ? 24.717 6.009 -42.283 1.00 91.38 100 LEU A C 1
ATOM 763 O O . LEU A 1 100 ? 25.551 6.601 -42.965 1.00 91.38 100 LEU A O 1
ATOM 767 N N . GLY A 1 101 ? 24.582 4.680 -42.322 1.00 90.12 101 GLY A N 1
ATOM 768 C CA . GLY A 1 101 ? 25.358 3.819 -43.216 1.00 90.12 101 GLY A CA 1
ATOM 769 C C . GLY A 1 101 ? 25.115 4.146 -44.690 1.00 90.12 101 GLY A C 1
ATOM 770 O O . GLY A 1 101 ? 26.063 4.256 -45.460 1.00 90.12 101 GLY A O 1
ATOM 771 N N . ARG A 1 102 ? 23.857 4.396 -45.073 1.00 85.62 102 ARG A N 1
ATOM 772 C CA . ARG A 1 102 ? 23.504 4.835 -46.432 1.00 85.62 102 ARG A CA 1
ATOM 773 C C . ARG A 1 102 ? 24.097 6.198 -46.775 1.00 85.62 102 ARG A C 1
ATOM 775 O O . ARG A 1 102 ? 24.625 6.354 -47.867 1.00 85.62 102 ARG A O 1
ATOM 782 N N . LEU A 1 103 ? 24.055 7.160 -45.851 1.00 86.31 103 LEU A N 1
ATOM 783 C CA . LEU A 1 103 ? 24.684 8.468 -46.062 1.00 86.31 103 LEU A CA 1
ATOM 784 C C . LEU A 1 103 ? 26.198 8.340 -46.271 1.00 86.31 103 LEU A C 1
ATOM 786 O O . LEU A 1 103 ? 26.723 8.944 -47.196 1.00 86.31 103 LEU A O 1
ATOM 790 N N . ARG A 1 104 ? 26.883 7.495 -45.490 1.00 82.38 104 ARG A N 1
ATOM 791 C CA . ARG A 1 104 ? 28.316 7.202 -45.688 1.00 82.38 104 ARG A CA 1
ATOM 792 C C . ARG A 1 104 ? 28.627 6.465 -46.990 1.00 82.38 104 ARG A C 1
ATOM 794 O O . ARG A 1 104 ? 29.733 6.579 -47.483 1.00 82.38 104 ARG A O 1
ATOM 801 N N . ALA A 1 105 ? 27.694 5.677 -47.518 1.00 80.50 105 ALA A N 1
ATOM 802 C CA . ALA A 1 105 ? 27.886 4.985 -48.791 1.00 80.50 105 ALA A CA 1
ATOM 803 C C . ALA A 1 105 ? 27.631 5.902 -50.000 1.00 80.50 105 ALA A C 1
ATOM 805 O O . ALA A 1 105 ? 28.241 5.719 -51.047 1.00 80.50 105 ALA A O 1
ATOM 806 N N . CYS A 1 106 ? 26.721 6.873 -49.870 1.00 74.62 106 CYS A N 1
ATOM 807 C CA . CYS A 1 106 ? 26.450 7.869 -50.909 1.00 74.62 106 CYS A CA 1
ATOM 808 C C . CYS A 1 106 ? 27.474 9.010 -50.917 1.00 74.62 106 CYS A C 1
ATOM 810 O O . CYS A 1 106 ? 27.755 9.569 -51.974 1.00 74.62 106 CYS A O 1
ATOM 812 N N . CYS A 1 107 ? 28.016 9.362 -49.754 1.00 63.62 107 CYS A N 1
ATOM 813 C CA . CYS A 1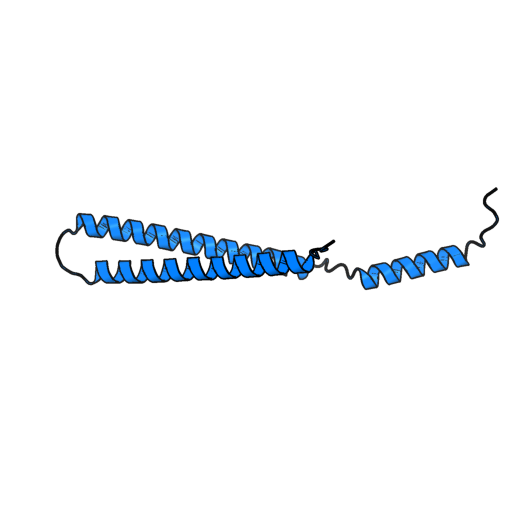 107 ? 29.133 10.280 -49.627 1.00 63.62 107 CYS A CA 1
ATOM 814 C C . CYS A 1 107 ? 30.416 9.455 -49.542 1.00 63.62 107 CYS A C 1
ATOM 816 O O . CYS A 1 107 ? 30.817 9.058 -48.450 1.00 63.62 107 CYS A O 1
ATOM 818 N N . ASP A 1 108 ? 31.056 9.212 -50.687 1.00 60.28 108 ASP A N 1
ATOM 819 C CA . ASP A 1 108 ? 32.489 8.906 -50.704 1.00 60.28 108 ASP A CA 1
ATOM 820 C C . ASP A 1 108 ? 33.178 9.955 -49.809 1.00 60.28 108 ASP A C 1
ATOM 822 O O . ASP A 1 108 ? 32.864 11.146 -49.962 1.00 60.28 108 ASP A O 1
ATOM 826 N N . PRO A 1 109 ? 34.005 9.582 -48.814 1.00 60.22 109 PRO A N 1
ATOM 827 C CA . PRO A 1 109 ? 34.754 10.546 -48.027 1.00 60.22 109 PRO A CA 1
ATOM 828 C C . PRO A 1 109 ? 35.820 11.169 -48.931 1.00 60.22 109 PRO A C 1
ATOM 830 O O . PRO A 1 109 ? 37.004 10.876 -48.811 1.00 60.22 109 PRO A O 1
ATOM 833 N N . GLY A 1 110 ? 35.397 12.035 -49.854 1.00 57.12 110 GLY A N 1
ATOM 834 C CA . GLY A 1 110 ? 36.272 13.043 -50.415 1.00 57.12 110 GLY A CA 1
ATOM 835 C C . GLY A 1 110 ? 36.845 13.794 -49.226 1.00 57.12 110 GLY A C 1
ATOM 836 O O . GLY A 1 110 ? 36.084 14.325 -48.413 1.00 57.12 110 GLY A O 1
ATOM 837 N N . GLU A 1 111 ? 38.165 13.711 -49.081 1.00 53.31 111 GLU A N 1
ATOM 838 C CA . GLU A 1 111 ? 38.934 14.323 -48.009 1.00 53.31 111 GLU A CA 1
ATOM 839 C C . GLU A 1 111 ? 38.368 15.707 -47.687 1.00 53.31 111 GLU A C 1
ATOM 841 O O . GLU A 1 111 ? 38.363 16.613 -48.522 1.00 53.31 111 GLU A O 1
ATOM 846 N N . VAL A 1 112 ? 37.864 15.865 -46.465 1.00 61.09 112 VAL A N 1
ATOM 847 C CA . VAL A 1 112 ? 37.684 17.194 -45.890 1.00 61.09 112 VAL A CA 1
ATOM 848 C C . VAL A 1 112 ? 39.086 17.782 -45.724 1.00 61.09 112 VAL A C 1
ATOM 850 O O . VAL A 1 112 ? 39.790 17.435 -44.777 1.00 61.09 112 VAL A O 1
ATOM 853 N N . SER A 1 113 ? 39.508 18.577 -46.715 1.00 48.19 113 SER A N 1
ATOM 854 C CA . SER A 1 113 ? 40.663 19.484 -46.621 1.00 48.19 113 SER A CA 1
ATOM 855 C C . SER A 1 113 ? 40.425 20.572 -45.582 1.00 48.19 113 SER A C 1
ATOM 857 O O . SER A 1 113 ? 39.263 21.028 -45.464 1.00 48.19 113 SER A O 1
#

Secondary structure (DSSP, 8-state):
-----HHHHHHHHHHHHHHHHHHHHHHHHHHHHHHHHHHH---S-HHHHHHHHHHHHHHHHHHHHHHHHHHHHHHHHHHHHHSS----HHHHHHHHHHHHHHHHHHS------

Sequence (113 aa):
MILITPEERNSDAAALLQSLKRSVQELRQIAEALKQEIETEGGAGEAVRSKDLERAGQVIRSCQKVEECFVQEQHRKTGIAQGGYALDLDAARAEVGCRLGRLRACCDPGEVS

Organism: NCBI:txid2546227

Foldseek 3Di:
DPCCDPVNVVVVVVVVLVVVLVVLVVLLVVLVVVLVVLVPPPDDDPPVSVVSNVVSVVSNVVSVVVNVVSVVVVCVVVCVCVVPPPPPVVVVVVVVVVVVVVVCVVDDCPDPD

Radius of gyration: 28.32 Å; chains: 1; bounding box: 63×25×80 Å